Protein AF-A0A1T3DGY2-F1 (afdb_monomer_lite)

Radius of gyration: 23.42 Å; chains: 1; bounding box: 74×34×48 Å

Secondary structure (DSSP, 8-state):
-HHHHHHHHHHHHHHHHHHHH-TTTTT------PPPHHHHHHHHHHHHHHT--EEE---HHHHHHHHHHHTT----EEEEEEEE--TTS--S-HHHHHHHHHHHHHH-TTGGGEEEEEEE-SS-EEE--SS--------

pLDDT: mean 70.92, std 15.44, range [24.52, 92.94]

Structure (mmCIF, N/CA/C/O backbone):
data_AF-A0A1T3DGY2-F1
#
_entry.id   AF-A0A1T3DGY2-F1
#
loop_
_atom_site.group_PDB
_atom_site.id
_atom_site.type_symbol
_atom_site.label_atom_id
_atom_site.label_alt_id
_atom_site.label_comp_id
_atom_site.label_asym_id
_atom_site.label_entity_id
_atom_site.label_seq_id
_atom_site.pdbx_PDB_ins_code
_atom_site.Cartn_x
_atom_site.Cartn_y
_atom_site.Cartn_z
_atom_site.occupancy
_atom_site.B_iso_or_equiv
_atom_site.auth_seq_id
_atom_site.auth_comp_id
_atom_site.auth_asym_id
_atom_site.auth_atom_id
_atom_site.pdbx_PDB_model_num
ATOM 1 N N . MET A 1 1 ? 53.045 -19.673 -24.438 1.00 59.22 1 MET A N 1
ATOM 2 C CA . MET A 1 1 ? 52.478 -18.686 -25.389 1.00 59.22 1 MET A CA 1
ATOM 3 C C . MET A 1 1 ? 51.174 -19.143 -26.040 1.00 59.22 1 MET A C 1
ATOM 5 O O . MET A 1 1 ? 50.191 -18.437 -25.881 1.00 59.22 1 MET A O 1
ATOM 9 N N . LYS A 1 2 ? 51.104 -20.321 -26.686 1.00 70.94 2 LYS A N 1
ATOM 10 C CA . LYS A 1 2 ? 49.862 -20.799 -27.341 1.00 70.94 2 LYS A CA 1
ATOM 11 C C . LYS A 1 2 ? 48.634 -20.823 -26.415 1.00 70.94 2 LYS A C 1
ATOM 13 O O . LYS A 1 2 ? 47.614 -20.259 -26.766 1.00 70.94 2 LYS A O 1
ATOM 18 N N . LYS A 1 3 ? 48.771 -21.361 -25.195 1.00 77.38 3 LYS A N 1
ATOM 19 C CA . LYS A 1 3 ? 47.674 -21.433 -24.207 1.00 77.38 3 LYS A CA 1
ATOM 20 C C . LYS A 1 3 ? 47.132 -20.059 -23.776 1.00 77.38 3 LYS A C 1
ATOM 22 O O . LYS A 1 3 ? 45.941 -19.928 -23.541 1.00 77.38 3 LYS A O 1
ATOM 27 N N . PHE A 1 4 ? 47.999 -19.045 -23.709 1.00 86.19 4 PHE A N 1
ATOM 28 C CA . PHE A 1 4 ? 47.613 -17.679 -23.341 1.00 86.19 4 PHE A CA 1
ATOM 29 C C . PHE A 1 4 ? 46.828 -17.001 -24.471 1.00 86.19 4 PHE A C 1
ATOM 31 O O . PHE A 1 4 ? 45.779 -16.419 -24.230 1.00 86.19 4 PHE A O 1
ATOM 38 N N . LEU A 1 5 ? 47.280 -17.171 -25.718 1.00 86.75 5 LEU A N 1
ATOM 39 C CA . LEU A 1 5 ? 46.546 -16.722 -26.904 1.00 86.75 5 LEU A CA 1
ATOM 40 C C . LEU A 1 5 ? 45.180 -17.407 -27.025 1.00 86.75 5 LEU A C 1
ATOM 42 O O . LEU A 1 5 ? 44.183 -16.730 -27.245 1.00 86.75 5 LEU A O 1
ATOM 46 N N . THR A 1 6 ? 45.107 -18.725 -26.817 1.00 88.00 6 THR A N 1
ATOM 47 C CA . THR A 1 6 ? 43.830 -19.457 -26.823 1.00 88.00 6 THR A CA 1
ATOM 48 C C . THR A 1 6 ? 42.874 -18.931 -25.754 1.00 88.00 6 THR A C 1
ATOM 50 O O . THR A 1 6 ? 41.696 -18.745 -26.033 1.00 88.00 6 THR A O 1
ATOM 53 N N . PHE A 1 7 ? 43.378 -18.634 -24.555 1.00 90.44 7 PHE A N 1
ATOM 54 C CA . PHE A 1 7 ? 42.575 -18.056 -23.480 1.00 90.44 7 PHE A CA 1
ATOM 55 C C . PHE A 1 7 ? 42.029 -16.667 -23.842 1.00 90.44 7 PHE A C 1
ATOM 57 O O . PHE A 1 7 ? 40.846 -16.405 -23.634 1.00 90.44 7 PHE A O 1
ATOM 64 N N . ILE A 1 8 ? 42.851 -15.813 -24.463 1.00 92.31 8 ILE A N 1
ATOM 65 C CA . ILE A 1 8 ? 42.408 -14.507 -24.971 1.00 92.31 8 ILE A CA 1
ATOM 66 C C . ILE A 1 8 ? 41.285 -14.680 -25.997 1.00 92.31 8 ILE A C 1
ATOM 68 O O . ILE A 1 8 ? 40.255 -14.028 -25.864 1.00 92.31 8 ILE A O 1
ATOM 72 N N . PHE A 1 9 ? 41.437 -15.581 -26.973 1.00 90.38 9 PHE A N 1
ATOM 73 C CA . PHE A 1 9 ? 40.395 -15.832 -27.977 1.00 90.38 9 PHE A CA 1
ATOM 74 C C . PHE A 1 9 ? 39.091 -16.352 -27.362 1.00 90.38 9 PHE A C 1
ATOM 76 O O . PHE A 1 9 ? 38.015 -15.928 -27.776 1.00 90.38 9 PHE A O 1
ATOM 83 N N . ILE A 1 10 ? 39.169 -17.216 -26.345 1.00 91.94 10 ILE A N 1
ATOM 84 C CA . ILE A 1 10 ? 37.984 -17.698 -25.622 1.00 91.94 10 ILE A CA 1
ATOM 85 C C . ILE A 1 10 ? 37.248 -16.531 -24.956 1.00 91.94 10 ILE A C 1
ATOM 87 O O . ILE A 1 10 ? 36.030 -16.429 -25.097 1.00 91.94 10 ILE A O 1
ATOM 91 N N . ILE A 1 11 ? 37.957 -15.626 -24.276 1.00 91.94 11 ILE A N 1
ATOM 92 C CA . ILE A 1 11 ? 37.338 -14.444 -23.653 1.00 91.94 11 ILE A CA 1
ATOM 93 C C . ILE A 1 11 ? 36.726 -13.538 -24.723 1.00 91.94 11 ILE A C 1
ATOM 95 O O . ILE A 1 11 ? 35.588 -13.100 -24.580 1.00 91.94 11 ILE A O 1
ATOM 99 N N . LEU A 1 12 ? 37.447 -13.304 -25.820 1.00 91.62 12 LEU A N 1
ATOM 100 C CA . LEU A 1 12 ? 37.013 -12.406 -26.890 1.00 91.62 12 LEU A CA 1
ATOM 101 C C . LEU A 1 12 ? 35.748 -12.893 -27.608 1.00 91.62 12 LEU A C 1
ATOM 103 O O . LEU A 1 12 ? 35.032 -12.078 -28.173 1.00 91.62 12 LEU A O 1
ATOM 107 N N . ILE A 1 13 ? 35.464 -14.198 -27.572 1.00 87.81 13 ILE A N 1
ATOM 108 C CA . ILE A 1 13 ? 34.243 -14.793 -28.133 1.00 87.81 13 ILE A CA 1
ATOM 109 C C . ILE A 1 13 ? 33.133 -14.873 -27.079 1.00 87.81 13 ILE A C 1
ATOM 111 O O . ILE A 1 13 ? 31.991 -14.509 -27.351 1.00 87.81 13 ILE A O 1
ATOM 115 N N . THR A 1 14 ? 33.443 -15.340 -25.869 1.00 87.06 14 THR A N 1
ATOM 116 C CA . THR A 1 14 ? 32.424 -15.587 -24.832 1.00 87.06 14 THR A CA 1
ATOM 117 C C . THR A 1 14 ? 31.858 -14.299 -24.244 1.00 87.06 14 THR A C 1
ATOM 119 O O . THR A 1 14 ? 30.664 -14.225 -23.975 1.00 87.06 14 THR A O 1
ATOM 122 N N . LEU A 1 15 ? 32.678 -13.262 -24.089 1.00 84.44 15 LEU A N 1
ATOM 123 C CA . LEU A 1 15 ? 32.276 -11.994 -23.489 1.00 84.44 15 LEU A CA 1
ATOM 124 C C . LEU A 1 15 ? 31.231 -11.243 -24.341 1.00 84.44 15 LEU A C 1
ATOM 126 O O . LEU A 1 15 ? 30.161 -10.952 -23.808 1.00 84.44 15 LEU A O 1
ATOM 130 N N . PRO A 1 16 ? 31.426 -11.006 -25.656 1.00 83.06 16 PRO A N 1
ATOM 131 C CA . PRO A 1 16 ? 30.371 -10.426 -26.488 1.00 83.06 16 PRO A CA 1
ATOM 132 C C . PRO A 1 16 ? 29.154 -11.348 -26.629 1.00 83.06 16 PRO A C 1
ATOM 134 O O . PRO A 1 16 ? 28.038 -10.843 -26.700 1.00 83.06 16 PRO A O 1
ATOM 137 N N . LEU A 1 17 ? 29.327 -12.676 -26.598 1.00 83.94 17 LEU A N 1
ATOM 138 C CA . LEU A 1 17 ? 28.202 -13.617 -26.610 1.00 83.94 17 LEU A CA 1
ATOM 139 C C . LEU A 1 17 ? 27.325 -13.477 -25.351 1.00 83.94 17 LEU A C 1
ATOM 141 O O . LEU A 1 17 ? 26.103 -13.517 -25.458 1.00 83.94 17 LEU A O 1
ATOM 145 N N . LEU A 1 18 ? 27.919 -13.249 -24.175 1.00 79.69 18 LEU A N 1
ATOM 146 C CA . LEU A 1 18 ? 27.183 -12.999 -22.928 1.00 79.69 18 LEU A CA 1
ATOM 147 C C . LEU A 1 18 ? 26.375 -11.695 -22.980 1.00 79.69 18 LEU A C 1
ATOM 149 O O . LEU A 1 18 ? 25.232 -11.671 -22.525 1.00 79.69 18 LEU A O 1
ATOM 153 N N . PHE A 1 19 ? 26.932 -10.630 -23.566 1.00 76.19 19 PHE A N 1
ATOM 154 C CA . PHE A 1 19 ? 26.202 -9.374 -23.771 1.00 76.19 19 PHE A CA 1
ATOM 155 C C . PHE A 1 19 ? 25.112 -9.504 -24.844 1.00 76.19 19 PHE A C 1
ATOM 157 O O . PHE A 1 19 ? 24.016 -8.976 -24.667 1.00 76.19 19 PHE A O 1
ATOM 164 N N . TYR A 1 20 ? 25.378 -10.245 -25.923 1.00 76.62 20 TYR A N 1
ATOM 165 C CA . TYR A 1 20 ? 24.430 -10.473 -27.016 1.00 76.62 20 TYR A CA 1
ATOM 166 C C . TYR A 1 20 ? 23.243 -11.353 -26.608 1.00 76.62 20 TYR A C 1
ATOM 168 O O . TYR A 1 20 ? 22.115 -11.080 -27.004 1.00 76.62 20 TYR A O 1
ATOM 176 N N . LEU A 1 21 ? 23.475 -12.394 -25.802 1.00 75.75 21 LEU A N 1
ATOM 177 C CA . LEU A 1 21 ? 22.419 -13.280 -25.299 1.00 75.75 21 LEU A CA 1
ATOM 178 C C . LEU A 1 21 ? 21.598 -12.647 -24.171 1.00 75.75 21 LEU A C 1
ATOM 180 O O . LEU A 1 21 ? 20.522 -13.145 -23.844 1.00 75.75 21 LEU A O 1
ATOM 184 N N . ASN A 1 22 ? 22.080 -11.557 -23.572 1.00 71.88 22 ASN A N 1
ATOM 185 C CA . ASN A 1 22 ? 21.384 -10.881 -22.489 1.00 71.88 22 ASN A CA 1
ATOM 186 C C . ASN A 1 22 ? 21.267 -9.364 -22.731 1.00 71.88 22 ASN A C 1
ATOM 188 O O . ASN A 1 22 ? 21.697 -8.570 -21.891 1.00 71.88 22 ASN A O 1
ATOM 192 N N . PRO A 1 23 ? 20.625 -8.930 -23.837 1.00 63.25 23 PRO A N 1
ATOM 193 C CA . PRO A 1 23 ? 20.426 -7.506 -24.123 1.00 63.25 23 PRO A CA 1
ATOM 194 C C . PRO A 1 23 ? 19.536 -6.835 -23.063 1.00 63.25 23 PRO A C 1
ATOM 196 O O . PRO A 1 23 ? 19.548 -5.619 -22.899 1.00 63.25 23 PRO A O 1
ATOM 199 N N . PHE A 1 24 ? 18.802 -7.640 -22.288 1.00 58.47 24 PHE A N 1
ATOM 200 C CA . PHE A 1 24 ? 17.942 -7.201 -21.198 1.00 58.47 24 PHE A CA 1
ATOM 201 C C . PHE A 1 24 ? 18.568 -7.370 -19.807 1.00 58.47 24 PHE A C 1
ATOM 203 O O . PHE A 1 24 ? 17.926 -6.985 -18.833 1.00 58.47 24 PHE A O 1
ATOM 210 N N . ALA A 1 25 ? 19.800 -7.885 -19.671 1.00 62.03 25 ALA A N 1
ATOM 211 C CA . ALA A 1 25 ? 20.448 -8.061 -18.359 1.00 62.03 25 ALA A CA 1
ATOM 212 C C . ALA A 1 25 ? 20.484 -6.746 -17.586 1.00 62.03 25 ALA A C 1
ATOM 214 O O . ALA A 1 25 ? 20.252 -6.701 -16.383 1.00 62.03 25 ALA A O 1
ATOM 215 N N . TRP A 1 26 ? 20.787 -5.677 -18.323 1.00 55.41 26 TRP A N 1
ATOM 216 C CA . TRP A 1 26 ? 21.002 -4.353 -17.769 1.00 55.41 26 TRP A CA 1
ATOM 217 C C . TRP A 1 26 ? 19.705 -3.546 -17.643 1.00 55.41 26 TRP A C 1
ATOM 219 O O . TRP A 1 26 ? 19.597 -2.690 -16.770 1.00 55.41 26 TRP A O 1
ATOM 229 N N . VAL A 1 27 ? 18.710 -3.854 -18.482 1.00 59.41 27 VAL A N 1
ATOM 230 C CA . VAL A 1 27 ? 17.411 -3.160 -18.556 1.00 59.41 27 VAL A CA 1
ATOM 231 C C . VAL A 1 27 ? 16.380 -3.763 -17.591 1.00 59.41 27 VAL A C 1
ATOM 233 O O . VAL A 1 27 ? 15.386 -3.126 -17.270 1.00 59.41 27 VAL A O 1
ATOM 236 N N . ARG A 1 28 ? 16.630 -4.959 -17.042 1.00 52.47 28 ARG A N 1
ATOM 237 C CA . ARG A 1 28 ? 15.773 -5.630 -16.044 1.00 52.47 28 ARG A CA 1
ATOM 238 C C . ARG A 1 28 ? 15.757 -4.984 -14.653 1.00 52.47 28 ARG A C 1
ATOM 240 O O . ARG A 1 28 ? 15.303 -5.621 -13.705 1.00 52.47 28 ARG A O 1
ATOM 247 N N . LYS A 1 29 ? 16.217 -3.743 -14.487 1.00 53.50 29 LYS A N 1
ATOM 248 C CA . LYS A 1 29 ? 15.840 -3.002 -13.282 1.00 53.50 29 LYS A CA 1
ATOM 249 C C . LYS A 1 29 ? 14.355 -2.704 -13.415 1.00 53.50 29 LYS A C 1
ATOM 251 O O . LYS A 1 29 ? 13.974 -1.823 -14.180 1.00 53.50 29 LYS A O 1
ATOM 256 N N . GLN A 1 30 ? 13.530 -3.495 -12.730 1.00 53.91 30 GLN A N 1
ATOM 257 C CA . GLN A 1 30 ? 12.131 -3.145 -12.554 1.00 53.91 30 GLN A CA 1
ATOM 258 C C . GLN A 1 30 ? 12.105 -1.714 -12.003 1.00 53.91 30 GLN A C 1
ATOM 260 O O . GLN A 1 30 ? 12.830 -1.440 -11.042 1.00 53.91 30 GLN A O 1
ATOM 265 N N . PRO A 1 31 ? 11.387 -0.783 -12.648 1.00 54.06 31 PRO A N 1
ATOM 266 C CA . PRO A 1 31 ? 11.203 0.541 -12.080 1.00 54.06 31 PRO A CA 1
ATOM 267 C C . PRO A 1 31 ? 10.601 0.372 -10.683 1.00 54.06 31 PRO A C 1
ATOM 269 O O . PRO A 1 31 ? 9.525 -0.205 -10.542 1.00 54.06 31 PRO A O 1
ATOM 272 N N . LEU A 1 32 ? 11.331 0.819 -9.658 1.00 52.81 32 LEU A N 1
ATOM 273 C CA . LEU A 1 32 ? 10.749 1.007 -8.337 1.00 52.81 32 LEU A CA 1
ATOM 274 C C . LEU A 1 32 ? 9.848 2.232 -8.452 1.00 52.81 32 LEU A C 1
ATOM 276 O O . LEU A 1 32 ? 10.333 3.328 -8.736 1.00 52.81 32 LEU A O 1
ATOM 280 N N . TYR A 1 33 ? 8.549 2.023 -8.294 1.00 55.50 33 TYR A N 1
ATOM 281 C CA . TYR A 1 33 ? 7.597 3.114 -8.180 1.00 55.50 33 TYR A CA 1
ATOM 282 C C . TYR A 1 33 ? 7.402 3.391 -6.699 1.00 55.50 33 TYR A C 1
ATOM 284 O O . TYR A 1 33 ? 6.755 2.618 -5.993 1.00 55.50 33 TYR A O 1
ATOM 292 N N . ASP A 1 34 ? 8.013 4.475 -6.233 1.00 56.31 34 ASP A N 1
ATOM 293 C CA . ASP A 1 34 ? 7.753 4.979 -4.895 1.00 56.31 34 ASP A CA 1
ATOM 294 C C . ASP A 1 34 ? 6.377 5.645 -4.865 1.00 56.31 34 ASP A C 1
ATOM 296 O O . ASP A 1 34 ? 5.921 6.252 -5.837 1.00 56.31 34 ASP A O 1
ATOM 300 N N . ALA A 1 35 ? 5.701 5.511 -3.729 1.00 64.38 35 ALA A N 1
ATOM 301 C CA . ALA A 1 35 ? 4.452 6.207 -3.494 1.00 64.38 35 ALA A CA 1
ATOM 302 C C . ALA A 1 35 ? 4.680 7.722 -3.482 1.00 64.38 35 ALA A C 1
ATOM 304 O O . ALA A 1 35 ? 5.711 8.201 -3.006 1.00 64.38 35 ALA A O 1
ATOM 305 N N . ASP A 1 36 ? 3.673 8.479 -3.914 1.00 69.62 36 ASP A N 1
ATOM 306 C CA . ASP A 1 36 ? 3.699 9.931 -3.780 1.00 69.62 36 ASP A CA 1
ATOM 307 C C . ASP A 1 36 ? 3.837 10.367 -2.303 1.00 69.62 36 ASP A C 1
ATOM 309 O O . ASP A 1 36 ? 3.461 9.641 -1.367 1.00 69.62 36 ASP A O 1
ATOM 313 N N . ILE A 1 37 ? 4.374 11.568 -2.085 1.00 77.19 37 ILE A N 1
ATOM 314 C CA . ILE A 1 37 ? 4.642 12.146 -0.762 1.00 77.19 37 ILE A CA 1
ATOM 315 C C . ILE A 1 37 ? 3.350 12.206 0.058 1.00 77.19 37 ILE A C 1
ATOM 317 O O . ILE A 1 37 ? 3.338 11.760 1.206 1.00 77.19 37 ILE A O 1
ATOM 321 N N . GLU A 1 38 ? 2.244 12.657 -0.543 1.00 79.88 38 GLU A N 1
ATOM 322 C CA . GLU A 1 38 ? 0.939 12.739 0.129 1.00 79.88 38 GLU A CA 1
ATOM 323 C C . GLU A 1 38 ? 0.455 11.363 0.603 1.00 79.88 38 GLU A C 1
ATOM 325 O O . GLU A 1 38 ? -0.041 11.204 1.721 1.00 79.88 38 GLU A O 1
ATOM 330 N N . THR A 1 39 ? 0.653 10.336 -0.228 1.00 79.94 39 THR A N 1
ATOM 331 C CA . THR A 1 39 ? 0.269 8.961 0.110 1.00 79.94 39 THR A CA 1
ATOM 332 C C . THR A 1 39 ? 1.123 8.426 1.255 1.00 79.94 39 THR A C 1
ATOM 334 O O . THR A 1 39 ? 0.609 7.806 2.186 1.00 79.94 39 THR A O 1
ATOM 337 N N . THR A 1 40 ? 2.426 8.698 1.220 1.00 82.25 40 THR A N 1
ATOM 338 C CA . THR A 1 40 ? 3.369 8.285 2.265 1.00 82.25 40 THR A CA 1
ATOM 339 C C . THR A 1 40 ? 3.048 8.952 3.605 1.00 82.25 40 THR A C 1
ATOM 341 O O . THR A 1 40 ? 3.091 8.308 4.658 1.00 82.25 40 THR A O 1
ATOM 344 N N . GLU A 1 41 ? 2.679 10.232 3.591 1.00 86.88 41 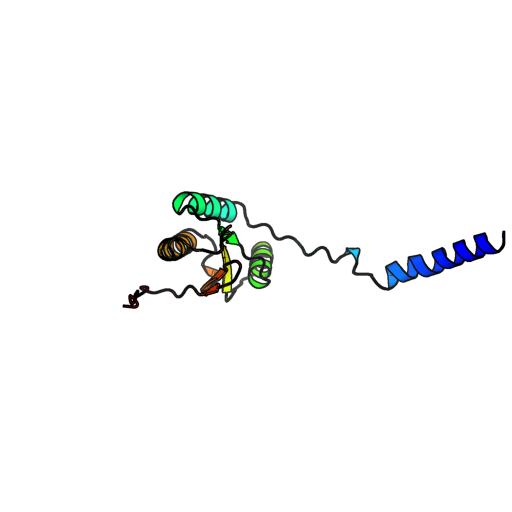GLU A N 1
ATOM 345 C CA . GLU A 1 41 ? 2.261 10.956 4.790 1.00 86.88 41 GLU A CA 1
ATOM 346 C C . GLU A 1 41 ? 0.938 10.439 5.355 1.00 86.88 41 GLU A C 1
ATOM 348 O O . GLU A 1 41 ? 0.831 10.269 6.577 1.00 86.88 41 GLU A O 1
ATOM 353 N N . LEU A 1 42 ? -0.033 10.138 4.487 1.00 88.69 42 LEU A N 1
ATOM 354 C CA . LEU A 1 42 ? -1.303 9.533 4.878 1.00 88.69 42 LEU A CA 1
ATOM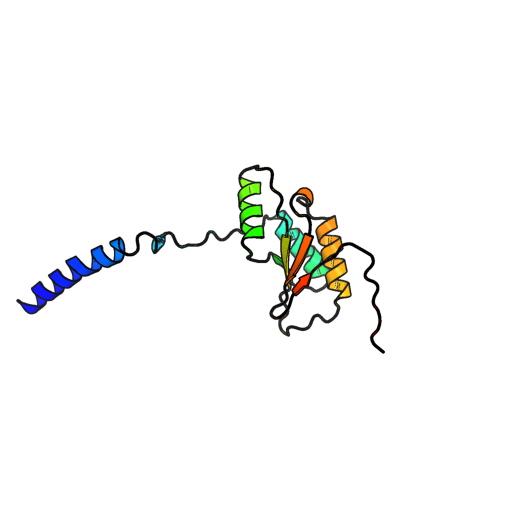 355 C C . LEU A 1 42 ? -1.082 8.181 5.562 1.00 88.69 42 LEU A C 1
ATOM 357 O O . LEU A 1 42 ? -1.566 7.978 6.677 1.00 88.69 42 LEU A O 1
ATOM 361 N N . LEU A 1 43 ? -0.301 7.291 4.940 1.00 88.19 43 LEU A N 1
ATOM 362 C CA . LEU A 1 43 ? 0.045 5.993 5.523 1.00 88.19 43 LEU A CA 1
ATOM 363 C C . LEU A 1 43 ? 0.700 6.180 6.892 1.00 88.19 43 LEU A C 1
ATOM 365 O O . LEU A 1 43 ? 0.243 5.607 7.874 1.00 88.19 43 LEU A O 1
ATOM 369 N N . ARG A 1 44 ? 1.690 7.075 7.011 1.00 89.00 44 ARG A N 1
ATOM 370 C CA . ARG A 1 44 ? 2.368 7.350 8.288 1.00 89.00 44 ARG A CA 1
ATOM 371 C C . ARG A 1 44 ? 1.413 7.870 9.370 1.00 89.00 44 ARG A C 1
ATOM 373 O O . ARG A 1 44 ? 1.54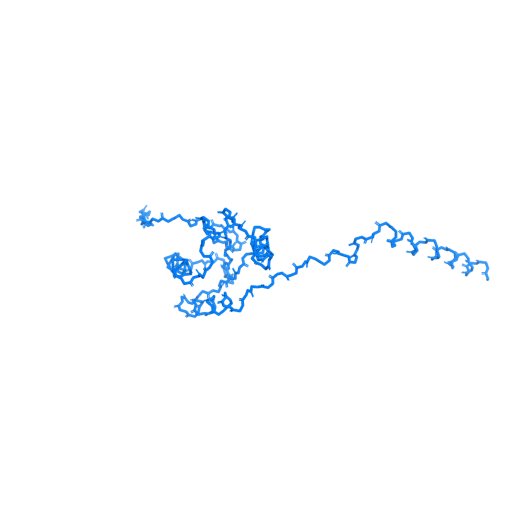4 7.505 10.542 1.00 89.00 44 ARG A O 1
ATOM 380 N N . LYS A 1 45 ? 0.473 8.748 9.008 1.00 92.94 45 LYS A N 1
ATOM 381 C CA . LYS A 1 45 ? -0.539 9.299 9.925 1.00 92.94 45 LYS A CA 1
ATOM 382 C C . LYS A 1 45 ? -1.467 8.195 10.434 1.00 92.94 45 LYS A C 1
ATOM 384 O O . LYS A 1 45 ? -1.696 8.107 11.644 1.00 92.94 45 LYS A O 1
ATOM 389 N N . LEU A 1 46 ? -1.978 7.358 9.535 1.00 90.94 46 LEU A N 1
ATOM 390 C CA . LEU A 1 46 ? -2.892 6.268 9.876 1.00 90.94 46 LEU A CA 1
ATOM 391 C C . LEU A 1 46 ? -2.182 5.148 10.640 1.00 90.94 46 LEU A C 1
ATOM 393 O O . LEU A 1 46 ? -2.717 4.651 11.629 1.00 90.94 46 LEU A O 1
ATOM 397 N N . ASP A 1 47 ? -0.949 4.824 10.265 1.00 90.50 47 ASP A N 1
ATOM 398 C CA . ASP A 1 47 ? -0.103 3.849 10.954 1.00 90.50 47 ASP A CA 1
ATOM 399 C C . ASP A 1 47 ? 0.070 4.229 12.425 1.00 90.50 47 ASP A C 1
ATOM 401 O O . ASP A 1 47 ? -0.155 3.417 13.324 1.00 90.50 47 ASP A O 1
ATOM 405 N N . LYS A 1 48 ? 0.355 5.510 12.692 1.00 90.25 48 LYS A N 1
ATOM 406 C CA . LYS A 1 48 ? 0.439 6.038 14.059 1.00 90.25 48 LYS A CA 1
ATOM 407 C C . LYS A 1 48 ? -0.909 6.002 14.787 1.00 90.25 48 LYS A C 1
ATOM 409 O O . LYS A 1 48 ? -0.934 5.730 15.985 1.00 90.25 48 LYS A O 1
ATOM 414 N N . LYS A 1 49 ? -2.016 6.292 14.097 1.00 91.81 49 LYS A N 1
ATOM 415 C CA . LYS A 1 49 ? -3.367 6.328 14.686 1.00 91.81 49 LYS A CA 1
ATOM 416 C C . LYS A 1 49 ? -3.851 4.940 15.111 1.00 91.81 49 LYS A C 1
ATOM 418 O O . LYS A 1 49 ? -4.416 4.799 16.192 1.00 91.81 49 LYS A O 1
ATOM 423 N N . TYR A 1 50 ? -3.630 3.932 14.273 1.00 87.88 50 TYR A N 1
ATOM 424 C CA . TYR A 1 50 ? -4.138 2.574 14.482 1.00 87.88 50 TYR A CA 1
ATOM 425 C C . TYR A 1 50 ? -3.096 1.610 15.057 1.00 87.88 50 TYR A C 1
ATOM 427 O O . TYR A 1 50 ? -3.443 0.478 15.393 1.00 87.88 50 TYR A O 1
ATOM 435 N N . ASN A 1 51 ? -1.846 2.064 15.216 1.00 87.19 51 ASN A N 1
ATOM 436 C CA . ASN A 1 51 ? -0.694 1.236 15.575 1.00 87.19 51 ASN A CA 1
ATOM 437 C C . ASN A 1 51 ? -0.535 0.040 14.622 1.00 87.19 51 ASN A C 1
ATOM 439 O O . ASN A 1 51 ? -0.311 -1.095 15.042 1.00 87.19 51 ASN A O 1
ATOM 443 N N . LEU A 1 52 ? -0.709 0.312 13.330 1.00 85.75 52 LEU A N 1
ATOM 444 C CA . LEU A 1 52 ? -0.519 -0.634 12.236 1.00 85.75 52 LEU A CA 1
ATOM 445 C C . LEU A 1 52 ? 0.668 -0.166 11.399 1.00 85.75 52 LEU A C 1
ATOM 447 O O . LEU A 1 52 ? 1.061 0.994 11.474 1.00 85.75 52 LEU A O 1
ATOM 451 N N . LYS A 1 53 ? 1.255 -1.074 10.625 1.00 87.62 53 LYS A N 1
ATOM 452 C CA . LYS A 1 53 ? 2.334 -0.736 9.700 1.00 87.62 53 LYS A CA 1
ATOM 453 C C . LYS A 1 53 ? 1.930 -1.166 8.303 1.00 87.62 53 LYS A C 1
ATOM 455 O O . LYS A 1 53 ? 2.195 -2.303 7.912 1.00 87.62 53 LYS A O 1
ATOM 460 N N . MET A 1 54 ? 1.230 -0.291 7.599 1.00 84.94 54 MET A N 1
ATOM 461 C CA . MET A 1 54 ? 0.751 -0.567 6.251 1.00 84.94 54 MET A CA 1
ATOM 462 C C . MET A 1 54 ? 1.719 0.006 5.222 1.00 84.94 54 MET A C 1
ATOM 464 O O . MET A 1 54 ? 2.260 1.099 5.369 1.00 84.94 54 MET A O 1
ATOM 468 N N . THR A 1 55 ? 1.913 -0.728 4.141 1.00 83.12 55 THR A N 1
ATOM 469 C CA . THR A 1 55 ? 2.614 -0.256 2.949 1.00 83.12 55 THR A CA 1
ATOM 470 C C . THR A 1 55 ? 1.743 -0.509 1.733 1.00 83.12 55 THR A C 1
ATOM 472 O O . THR A 1 55 ? 0.824 -1.320 1.774 1.00 83.12 55 THR A O 1
ATOM 475 N N . ILE A 1 56 ? 2.014 0.168 0.627 1.00 80.88 56 ILE A N 1
ATOM 476 C CA . ILE A 1 56 ? 1.363 -0.180 -0.636 1.00 80.88 56 ILE A CA 1
ATOM 477 C C . ILE A 1 56 ? 1.900 -1.535 -1.098 1.00 80.88 56 ILE A C 1
ATOM 479 O O . ILE A 1 56 ? 3.097 -1.802 -0.986 1.00 80.88 56 ILE A O 1
ATOM 483 N N . GLY A 1 57 ? 1.009 -2.410 -1.559 1.00 72.19 57 GLY A N 1
ATOM 484 C CA . GLY A 1 57 ? 1.398 -3.696 -2.125 1.00 72.19 57 GLY A CA 1
ATOM 485 C C . GLY A 1 57 ? 2.160 -3.501 -3.434 1.00 72.19 57 GLY A C 1
ATOM 486 O O . GLY A 1 57 ? 1.742 -2.713 -4.282 1.00 72.19 57 GLY A O 1
ATOM 487 N N . ASP A 1 58 ? 3.253 -4.235 -3.619 1.00 66.75 58 ASP A N 1
ATOM 488 C CA . ASP A 1 58 ? 4.026 -4.245 -4.867 1.00 66.75 58 ASP A CA 1
ATOM 489 C C . ASP A 1 58 ? 3.353 -5.150 -5.912 1.00 66.75 58 ASP A C 1
ATOM 491 O O . ASP A 1 58 ? 3.874 -6.181 -6.340 1.00 66.75 58 ASP A O 1
ATOM 495 N N . VAL A 1 59 ? 2.105 -4.820 -6.243 1.00 65.75 59 VAL A N 1
ATOM 496 C CA . VAL A 1 59 ? 1.317 -5.545 -7.238 1.00 65.75 59 VAL A CA 1
ATOM 497 C C . VAL A 1 59 ? 1.284 -4.740 -8.516 1.00 65.75 59 VAL A C 1
ATOM 499 O O . VAL A 1 59 ? 1.160 -3.516 -8.499 1.00 65.75 59 VAL A O 1
ATOM 502 N N . ILE A 1 60 ? 1.353 -5.459 -9.637 1.00 62.66 60 ILE A N 1
ATOM 503 C CA . ILE A 1 60 ? 1.292 -4.916 -10.993 1.00 62.66 60 ILE A CA 1
ATOM 504 C C . ILE A 1 60 ? 0.203 -3.830 -11.079 1.00 62.66 60 ILE A C 1
ATOM 506 O O . ILE A 1 60 ? 0.510 -2.717 -11.485 1.00 62.66 60 ILE A O 1
ATOM 510 N N . GLY A 1 61 ? -1.015 -4.077 -10.584 1.00 62.62 61 GLY A N 1
ATOM 511 C CA . GLY A 1 61 ? -2.101 -3.082 -10.561 1.00 62.62 61 GLY A CA 1
ATOM 512 C C . GLY A 1 61 ? -1.738 -1.734 -9.916 1.00 62.62 61 GLY A C 1
ATOM 513 O O . GLY A 1 61 ? -1.989 -0.688 -10.512 1.00 62.62 61 GLY A O 1
ATOM 514 N N . ASN A 1 62 ? -1.068 -1.743 -8.760 1.00 70.00 62 ASN A N 1
ATOM 515 C CA . ASN A 1 62 ? -0.615 -0.524 -8.082 1.00 70.00 62 ASN A CA 1
ATOM 516 C C . ASN A 1 62 ? 0.489 0.197 -8.882 1.00 70.00 62 ASN A C 1
ATOM 518 O O . ASN A 1 62 ? 0.485 1.422 -8.973 1.00 70.00 62 ASN A O 1
ATOM 522 N N . ILE A 1 63 ? 1.397 -0.546 -9.524 1.00 66.81 63 ILE A N 1
ATOM 523 C CA . ILE A 1 63 ? 2.448 0.014 -10.393 1.00 66.81 63 ILE A CA 1
ATOM 524 C C . ILE A 1 63 ? 1.851 0.729 -11.615 1.00 66.81 63 ILE A C 1
ATOM 526 O O . ILE A 1 63 ? 2.248 1.853 -11.936 1.00 66.81 63 ILE A O 1
ATOM 530 N N . TRP A 1 64 ? 0.900 0.092 -12.310 1.00 63.72 64 TRP A N 1
ATOM 531 C CA . TRP A 1 64 ? 0.234 0.708 -13.466 1.00 63.72 64 TRP A CA 1
ATOM 532 C C . TRP A 1 64 ? -0.553 1.951 -13.044 1.00 63.72 64 TRP A C 1
ATOM 534 O O . TRP A 1 64 ? -0.512 2.950 -13.758 1.00 63.72 64 TRP A O 1
ATOM 544 N N . TYR A 1 65 ? -1.162 1.931 -11.854 1.00 68.50 65 TYR A N 1
ATOM 545 C CA . TYR A 1 65 ? -1.806 3.098 -11.253 1.00 68.50 65 TYR A CA 1
ATOM 546 C C . TYR A 1 65 ? -0.848 4.296 -11.112 1.00 68.50 65 TYR A C 1
ATOM 548 O O . TYR A 1 65 ? -1.146 5.360 -11.657 1.00 68.50 65 TYR A O 1
ATOM 556 N N . TYR A 1 66 ? 0.315 4.140 -10.465 1.00 68.50 66 TYR A N 1
ATOM 557 C CA . TYR A 1 66 ? 1.254 5.261 -10.282 1.00 68.50 66 TYR A CA 1
ATOM 558 C C . TYR A 1 66 ? 1.769 5.795 -11.614 1.00 68.50 66 TYR A C 1
ATOM 560 O O . TYR A 1 66 ? 1.722 6.996 -11.877 1.00 68.50 66 TYR A O 1
ATOM 568 N N . ARG A 1 67 ? 2.182 4.887 -12.502 1.00 68.25 67 ARG A N 1
ATOM 569 C CA . ARG A 1 67 ? 2.688 5.263 -13.821 1.00 68.25 67 ARG A CA 1
ATOM 570 C C . ARG A 1 67 ? 1.650 6.038 -14.628 1.00 68.25 67 ARG A C 1
ATOM 572 O O . ARG A 1 67 ? 2.000 6.948 -15.376 1.00 68.25 67 ARG A O 1
ATOM 579 N N . ASP A 1 68 ? 0.387 5.648 -14.562 1.00 68.06 68 ASP A N 1
ATOM 580 C CA . ASP A 1 68 ? -0.633 6.264 -15.396 1.00 68.06 68 ASP A CA 1
ATOM 581 C C . ASP A 1 68 ? -1.170 7.582 -14.814 1.00 68.06 68 ASP A C 1
ATOM 583 O O . ASP A 1 68 ? -1.505 8.474 -15.602 1.00 68.06 68 ASP A O 1
ATOM 587 N N . ILE A 1 69 ? -1.135 7.764 -13.484 1.00 69.81 69 ILE A N 1
ATOM 588 C CA . ILE A 1 69 ? -1.305 9.082 -12.843 1.00 69.81 69 ILE A CA 1
ATOM 589 C C . ILE A 1 69 ? -0.232 10.059 -13.321 1.00 69.81 69 ILE A C 1
ATOM 591 O O . ILE A 1 69 ? -0.576 11.153 -13.777 1.00 69.81 69 ILE A O 1
ATOM 595 N N . ASP A 1 70 ? 1.043 9.657 -13.301 1.00 68.44 70 ASP A N 1
ATOM 596 C CA . ASP A 1 70 ? 2.151 10.499 -13.778 1.00 68.44 70 ASP A CA 1
ATOM 597 C C . ASP A 1 70 ? 1.963 10.912 -15.246 1.00 68.44 70 ASP A C 1
ATOM 599 O O . ASP A 1 70 ? 2.320 12.017 -15.660 1.00 68.44 70 ASP A O 1
ATOM 603 N N . ASN A 1 71 ? 1.338 10.040 -16.039 1.00 71.38 71 ASN A N 1
ATOM 604 C CA . ASN A 1 71 ? 1.037 10.281 -17.447 1.00 71.38 71 ASN A CA 1
ATOM 605 C C . ASN A 1 71 ? -0.322 10.963 -17.695 1.00 71.38 71 ASN A C 1
ATOM 607 O O . ASN A 1 71 ? -0.719 11.091 -18.856 1.00 71.38 71 ASN A O 1
ATOM 611 N N . LYS A 1 72 ? -1.031 11.407 -16.645 1.00 68.44 72 LYS A N 1
ATOM 612 C CA . LYS A 1 72 ? -2.353 12.065 -16.714 1.00 68.44 72 LYS A CA 1
ATOM 613 C C . LYS A 1 72 ? -3.392 11.271 -17.513 1.00 68.44 72 LYS A C 1
ATOM 615 O O . LYS A 1 72 ? -4.229 11.852 -18.204 1.00 68.44 72 LYS A O 1
ATOM 620 N N . LYS A 1 73 ? -3.317 9.943 -17.462 1.00 65.69 73 LYS A N 1
ATOM 621 C CA . LYS A 1 73 ? -4.290 9.071 -18.123 1.00 65.69 73 LYS A CA 1
ATOM 622 C C . LYS A 1 73 ? -5.481 8.828 -17.204 1.00 65.69 73 LYS A C 1
ATOM 624 O O . LYS A 1 73 ? -5.329 8.735 -15.989 1.00 65.69 73 LYS A O 1
ATOM 629 N N . GLU A 1 74 ? -6.664 8.685 -17.791 1.00 58.72 74 GLU A N 1
ATOM 630 C CA . GLU A 1 74 ? -7.815 8.154 -17.063 1.00 58.72 74 GLU A CA 1
ATOM 631 C C . GLU A 1 74 ? -7.590 6.666 -16.809 1.00 58.72 74 GLU A C 1
ATOM 633 O O . GLU A 1 74 ? -7.483 5.878 -17.750 1.00 58.72 74 GLU A O 1
ATOM 638 N N . VAL A 1 75 ? -7.489 6.288 -15.537 1.00 59.06 75 VAL A N 1
ATOM 639 C CA . VAL A 1 75 ? -7.263 4.900 -15.133 1.00 59.06 75 VAL A CA 1
ATOM 640 C C . VAL A 1 75 ? -8.311 4.465 -14.134 1.00 59.06 75 VAL A C 1
ATOM 642 O O . VAL A 1 75 ? -8.721 5.212 -13.253 1.00 59.06 75 VAL A O 1
ATOM 645 N N . LYS A 1 76 ? -8.733 3.216 -14.266 1.00 56.00 76 LYS A N 1
ATOM 646 C CA . LYS A 1 76 ? -9.397 2.481 -13.202 1.00 56.00 76 LYS A CA 1
ATOM 647 C C . LYS A 1 76 ? -8.554 1.252 -12.926 1.00 56.00 76 LYS A C 1
ATOM 649 O O . LYS A 1 76 ? -8.414 0.400 -13.798 1.00 56.00 76 LYS A O 1
ATOM 654 N N . SER A 1 77 ? -7.958 1.187 -11.744 1.00 58.75 77 SER A N 1
ATOM 655 C CA . SER A 1 77 ? -7.470 -0.076 -11.210 1.00 58.75 77 SER A CA 1
ATOM 656 C C . SER A 1 77 ? -8.654 -0.785 -10.566 1.00 58.75 77 SER A C 1
ATOM 658 O O . SER A 1 77 ? -9.298 -0.238 -9.678 1.00 58.75 77 SER A O 1
ATOM 660 N N . GLU A 1 78 ? -8.969 -2.004 -10.984 1.00 60.34 78 GLU A N 1
ATOM 661 C CA . GLU A 1 78 ? -10.069 -2.761 -10.365 1.00 60.34 78 GLU A CA 1
ATOM 662 C C . GLU A 1 78 ? -9.764 -3.070 -8.881 1.00 60.34 78 GLU A C 1
ATOM 664 O O . GLU A 1 78 ? -10.667 -3.114 -8.037 1.00 60.34 78 GLU A O 1
ATOM 669 N N . HIS A 1 79 ? -8.473 -3.194 -8.538 1.00 69.50 79 HIS A N 1
ATOM 670 C CA . HIS A 1 79 ? -7.998 -3.605 -7.218 1.00 69.50 79 HIS A CA 1
ATOM 671 C C . HIS A 1 79 ? -6.777 -2.785 -6.775 1.00 69.50 79 HIS A C 1
ATOM 673 O O . HIS A 1 79 ? -5.742 -2.783 -7.442 1.00 69.50 79 HIS A O 1
ATOM 679 N N . PHE A 1 80 ? -6.891 -2.096 -5.637 1.00 76.12 80 PHE A N 1
ATOM 680 C CA . PHE A 1 80 ? -5.771 -1.448 -4.951 1.00 76.12 80 PHE A CA 1
ATOM 681 C C . PHE A 1 80 ? -5.317 -2.313 -3.774 1.00 76.12 80 PHE A C 1
ATOM 683 O O . PHE A 1 80 ? -6.130 -2.696 -2.932 1.00 76.12 80 PHE A O 1
ATOM 690 N N . GLU A 1 81 ? -4.029 -2.637 -3.691 1.00 79.50 81 GLU A N 1
ATOM 691 C CA . GLU A 1 81 ? -3.520 -3.510 -2.626 1.00 79.50 81 GLU A CA 1
ATOM 692 C C . GLU A 1 81 ? -2.754 -2.733 -1.553 1.00 79.50 81 GLU A C 1
ATOM 694 O O . GLU A 1 81 ? -1.807 -2.003 -1.848 1.00 79.50 81 GLU A O 1
ATOM 699 N N . LEU A 1 82 ? -3.138 -2.937 -0.294 1.00 84.00 82 LEU A N 1
ATOM 700 C CA . LEU A 1 82 ? -2.380 -2.542 0.888 1.00 84.00 82 LEU A CA 1
ATOM 701 C C . LEU A 1 82 ? -1.762 -3.793 1.508 1.00 84.00 82 LEU A C 1
ATOM 703 O O . LEU A 1 82 ? -2.402 -4.834 1.602 1.00 84.00 82 LEU A O 1
ATOM 707 N N . PHE A 1 83 ? -0.523 -3.693 1.956 1.00 83.06 83 PHE A N 1
ATOM 708 C CA . PHE A 1 83 ? 0.203 -4.758 2.624 1.00 83.06 83 PHE A CA 1
ATOM 709 C C . PHE A 1 83 ? 0.388 -4.406 4.097 1.00 83.06 83 PHE A C 1
ATOM 711 O O . PHE A 1 83 ? 1.014 -3.398 4.427 1.00 83.06 83 PHE A O 1
ATOM 718 N N . LEU A 1 84 ? -0.143 -5.238 4.990 1.00 82.12 84 LEU A N 1
ATOM 719 C CA . LEU A 1 84 ? 0.061 -5.087 6.424 1.00 82.12 84 LEU A CA 1
ATOM 720 C C . LEU A 1 84 ? 1.335 -5.825 6.841 1.00 82.12 84 LEU A C 1
ATOM 722 O O . LEU A 1 84 ? 1.402 -7.054 6.827 1.00 82.12 84 LEU 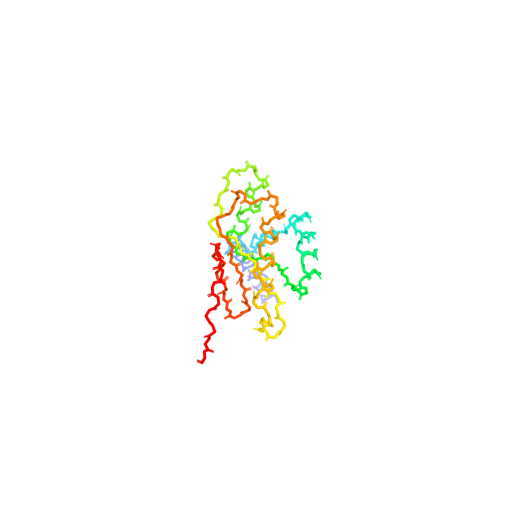A O 1
ATOM 726 N N . ASN A 1 85 ? 2.338 -5.065 7.271 1.00 75.25 85 ASN A N 1
ATOM 727 C CA . ASN A 1 85 ? 3.605 -5.597 7.745 1.00 75.25 85 ASN A CA 1
ATOM 728 C C . ASN A 1 85 ? 3.508 -5.963 9.236 1.00 75.25 85 ASN A C 1
ATOM 730 O O . ASN A 1 85 ? 3.825 -5.158 10.117 1.00 75.25 85 ASN A O 1
ATOM 734 N N . THR A 1 86 ? 3.041 -7.178 9.524 1.00 69.12 86 THR A N 1
ATOM 735 C CA . THR A 1 86 ? 3.060 -7.758 10.875 1.00 69.12 86 THR A CA 1
ATOM 736 C C . THR A 1 86 ? 4.308 -8.610 11.076 1.00 69.12 86 THR A C 1
ATOM 738 O O . THR A 1 86 ? 4.602 -9.462 10.247 1.00 69.12 86 THR A O 1
ATOM 741 N N . LYS A 1 87 ? 5.014 -8.440 12.201 1.00 59.69 87 LYS A N 1
ATOM 742 C CA . LYS A 1 87 ? 6.169 -9.292 12.544 1.00 59.69 87 LYS A CA 1
ATOM 743 C C . LYS A 1 87 ? 5.789 -10.730 12.920 1.00 59.69 87 LYS A C 1
ATOM 745 O O . LYS A 1 87 ? 6.618 -11.612 12.748 1.00 59.69 87 LYS A O 1
ATOM 750 N N . ASP A 1 88 ? 4.565 -10.941 13.408 1.00 57.84 88 ASP A N 1
ATOM 751 C CA . ASP A 1 88 ? 4.115 -12.217 13.987 1.00 57.84 88 ASP A CA 1
ATOM 752 C C . ASP A 1 88 ? 2.916 -12.841 13.245 1.00 57.84 88 ASP A C 1
ATOM 754 O O . ASP A 1 88 ? 2.233 -13.698 13.802 1.00 57.84 88 ASP A O 1
ATOM 758 N N . ASP A 1 89 ? 2.611 -12.386 12.021 1.00 54.72 89 ASP A N 1
ATOM 759 C CA . ASP A 1 89 ? 1.489 -12.839 11.165 1.00 54.72 89 ASP A CA 1
ATOM 760 C C . ASP A 1 89 ? 0.089 -12.812 11.803 1.00 54.72 89 ASP A C 1
ATOM 762 O O . ASP A 1 89 ? -0.889 -13.289 11.225 1.00 54.72 89 ASP A O 1
ATOM 766 N N . LYS A 1 90 ? -0.035 -12.229 12.997 1.00 56.81 90 LYS A N 1
ATOM 767 C CA . LYS A 1 90 ? -1.287 -12.102 13.732 1.00 56.81 90 LYS A CA 1
ATOM 768 C C . LYS A 1 90 ? -1.779 -10.670 13.658 1.00 56.81 90 LYS A C 1
ATOM 770 O O . LYS A 1 90 ? -1.108 -9.731 14.082 1.00 56.81 90 LYS A O 1
ATOM 775 N N . VAL A 1 91 ? -2.985 -10.518 13.126 1.00 65.75 91 VAL A N 1
ATOM 776 C CA . VAL A 1 91 ? -3.753 -9.283 13.248 1.00 65.75 91 VAL A CA 1
ATOM 777 C C . VAL A 1 91 ? -4.462 -9.327 14.594 1.00 65.75 91 VAL A C 1
ATOM 779 O O . VAL A 1 91 ? -5.462 -10.025 14.738 1.00 65.75 91 VAL A O 1
ATOM 782 N N . ASP A 1 92 ? -3.944 -8.586 15.573 1.00 65.69 92 ASP A N 1
ATOM 783 C CA . ASP A 1 92 ? -4.530 -8.530 16.921 1.00 65.69 92 ASP A CA 1
ATOM 784 C C . ASP A 1 92 ? -5.981 -8.029 16.909 1.00 65.69 92 ASP A C 1
ATOM 786 O O . ASP A 1 92 ? -6.792 -8.428 17.742 1.00 65.69 92 ASP A O 1
ATOM 790 N N . ASP A 1 93 ? -6.318 -7.145 15.964 1.00 73.94 93 ASP A N 1
ATOM 791 C CA . ASP A 1 93 ? -7.645 -6.551 15.870 1.00 73.94 93 ASP A CA 1
ATOM 792 C C . ASP A 1 93 ? -8.027 -6.234 14.417 1.00 73.94 93 ASP A C 1
ATOM 794 O O . ASP A 1 93 ? -7.697 -5.182 13.861 1.00 73.94 93 ASP A O 1
ATOM 798 N N . ILE A 1 94 ? -8.767 -7.156 13.798 1.00 79.75 94 ILE A N 1
ATOM 799 C CA . ILE A 1 94 ? -9.300 -7.013 12.436 1.00 79.75 94 ILE A CA 1
ATOM 800 C C . ILE A 1 94 ? -10.169 -5.749 12.306 1.00 79.75 94 ILE A C 1
ATOM 802 O O . ILE A 1 94 ? -10.196 -5.121 11.247 1.00 79.75 94 ILE A O 1
ATOM 806 N N . LYS A 1 95 ? -10.838 -5.312 13.381 1.00 82.44 95 LYS A N 1
ATOM 807 C CA . LYS A 1 95 ? -11.666 -4.100 13.359 1.00 82.44 95 LYS A CA 1
ATOM 808 C C . LYS A 1 95 ? -10.822 -2.852 13.105 1.00 82.44 95 LYS A C 1
ATOM 810 O O . LYS A 1 95 ? -11.267 -1.969 12.374 1.00 82.44 95 LYS A O 1
ATOM 815 N N . LYS A 1 96 ? -9.603 -2.788 13.654 1.00 84.06 96 LYS A N 1
ATOM 816 C CA . LYS A 1 96 ? -8.667 -1.683 13.385 1.00 84.06 96 LYS A CA 1
ATOM 817 C C . LYS A 1 96 ? -8.231 -1.660 11.929 1.00 84.06 96 LYS A C 1
ATOM 819 O O . LYS A 1 96 ? -8.097 -0.580 11.374 1.00 84.06 96 LYS A O 1
ATOM 824 N N . VAL A 1 97 ? -8.054 -2.826 11.307 1.00 83.50 97 VAL A N 1
ATOM 825 C CA . VAL A 1 97 ? -7.725 -2.920 9.877 1.00 83.50 97 VAL A CA 1
ATOM 826 C C . VAL A 1 97 ? -8.867 -2.369 9.024 1.00 83.50 97 VAL A C 1
ATOM 828 O O . VAL A 1 97 ? -8.620 -1.543 8.153 1.00 83.50 97 VAL A O 1
ATOM 831 N N . TYR A 1 98 ? -10.119 -2.735 9.311 1.00 83.75 98 TYR A N 1
ATOM 832 C CA . TYR A 1 98 ? -11.270 -2.162 8.602 1.00 83.75 98 TYR A CA 1
ATOM 833 C C . TYR A 1 98 ? -11.370 -0.644 8.786 1.00 83.75 98 TYR A C 1
ATOM 835 O O . TYR A 1 98 ? -11.499 0.077 7.802 1.00 83.75 98 TYR A O 1
ATOM 843 N N . GLN A 1 99 ? -11.228 -0.150 10.020 1.00 85.94 99 GLN A N 1
ATOM 844 C CA . GLN A 1 99 ? -11.248 1.291 10.301 1.00 85.94 99 GLN A CA 1
ATOM 845 C C . GLN A 1 99 ? -10.092 2.038 9.627 1.00 85.94 99 GLN A C 1
ATOM 847 O O . GLN A 1 99 ? -10.280 3.156 9.161 1.00 85.94 99 GLN A O 1
ATOM 852 N N . TYR A 1 100 ? -8.909 1.425 9.552 1.00 89.38 100 TYR A N 1
ATOM 853 C CA . TYR A 1 100 ? -7.777 1.969 8.809 1.00 89.38 100 TYR A CA 1
ATOM 854 C C . TYR A 1 100 ? -8.129 2.126 7.333 1.00 89.38 100 TYR A C 1
ATOM 856 O O . TYR A 1 100 ? -7.880 3.178 6.753 1.00 89.38 100 TYR A O 1
ATOM 864 N N . VAL A 1 101 ? -8.697 1.084 6.718 1.00 86.44 101 VAL A N 1
ATOM 865 C CA . VAL A 1 101 ? -9.054 1.096 5.294 1.00 86.44 101 VAL A CA 1
ATOM 866 C C . VAL A 1 101 ? -10.171 2.101 5.016 1.00 86.44 101 VAL A C 1
ATOM 868 O O . VAL A 1 101 ? -10.101 2.802 4.010 1.00 86.44 101 VAL A O 1
ATOM 871 N N . ASP A 1 102 ? -11.155 2.224 5.908 1.00 87.12 102 ASP A N 1
ATOM 872 C CA . ASP A 1 102 ? -12.218 3.231 5.814 1.00 87.12 102 ASP A CA 1
ATOM 873 C C . ASP A 1 102 ? -11.652 4.655 5.846 1.00 87.12 102 ASP A C 1
ATOM 875 O O . ASP A 1 102 ? -11.990 5.481 4.995 1.00 87.12 102 ASP A O 1
ATOM 879 N N . ASP A 1 103 ? -10.754 4.941 6.789 1.00 88.25 103 ASP A N 1
ATOM 880 C CA . ASP A 1 103 ? -10.105 6.247 6.920 1.00 88.25 103 ASP A CA 1
ATOM 881 C C . ASP A 1 103 ? -9.148 6.534 5.760 1.00 88.25 103 ASP A C 1
ATOM 883 O O . ASP A 1 103 ? -9.159 7.634 5.208 1.00 88.25 103 ASP A O 1
ATOM 887 N N . PHE A 1 104 ? -8.370 5.538 5.330 1.00 87.44 104 PHE A N 1
ATOM 888 C CA . PHE A 1 104 ? -7.522 5.623 4.142 1.00 87.44 104 PHE A CA 1
ATOM 889 C C . PHE A 1 104 ? -8.370 5.953 2.921 1.00 87.44 104 PHE A C 1
ATOM 891 O O . PHE A 1 104 ? -8.117 6.943 2.237 1.00 87.44 104 PHE A O 1
ATOM 898 N N . LYS A 1 105 ? -9.449 5.198 2.696 1.00 82.88 105 LYS A N 1
ATOM 899 C CA . LYS A 1 105 ? -10.409 5.490 1.640 1.00 82.88 105 LYS A CA 1
ATOM 900 C C . LYS A 1 105 ? -11.025 6.863 1.838 1.00 82.88 105 LYS A C 1
ATOM 902 O O . LYS A 1 105 ? -11.359 7.453 0.838 1.00 82.88 105 LYS A O 1
ATOM 907 N N . THR A 1 106 ? -11.171 7.398 3.049 1.00 83.69 106 THR A N 1
ATOM 908 C CA . THR A 1 106 ? -11.807 8.703 3.304 1.00 83.69 106 THR A CA 1
ATOM 909 C C . THR A 1 106 ? -10.869 9.903 3.180 1.00 83.69 106 THR A C 1
ATOM 911 O O . THR A 1 106 ? -11.352 11.023 2.991 1.00 83.69 106 THR A O 1
ATOM 914 N N . GLU A 1 107 ? -9.555 9.699 3.169 1.00 83.88 107 GLU A N 1
ATOM 915 C CA . GLU A 1 107 ? -8.554 10.768 3.023 1.00 83.88 107 GLU A CA 1
ATOM 916 C C . GLU A 1 107 ? -7.711 10.652 1.741 1.00 83.88 107 GLU A C 1
ATOM 918 O O . GLU A 1 107 ? -7.128 11.636 1.302 1.00 83.88 107 GLU A O 1
ATOM 923 N N . PHE A 1 108 ? -7.694 9.497 1.076 1.00 80.75 108 PHE A N 1
ATOM 924 C CA . PHE A 1 108 ? -6.904 9.298 -0.137 1.00 80.75 108 PHE A CA 1
ATOM 925 C C . PHE A 1 108 ? -7.472 10.105 -1.315 1.00 80.75 108 PHE A C 1
ATOM 927 O O . PHE A 1 108 ? -8.637 9.929 -1.703 1.00 80.75 108 PHE A O 1
ATOM 934 N N . ASN A 1 109 ? -6.645 10.997 -1.872 1.00 68.94 109 ASN A N 1
ATOM 935 C CA . ASN A 1 109 ? -7.008 11.948 -2.932 1.00 68.94 109 ASN A CA 1
ATOM 936 C C . ASN A 1 109 ? -7.411 11.261 -4.247 1.00 68.94 109 ASN A C 1
ATOM 938 O O . ASN A 1 109 ? -8.232 11.772 -5.005 1.00 68.94 109 ASN A O 1
ATOM 942 N N . HIS A 1 110 ? -6.900 10.058 -4.494 1.00 67.12 110 HIS A N 1
ATOM 943 C CA . HIS A 1 110 ? -7.059 9.347 -5.761 1.00 67.12 110 HIS A CA 1
ATOM 944 C C . HIS A 1 110 ? -8.089 8.210 -5.695 1.00 67.12 110 HIS A C 1
ATOM 946 O O . HIS A 1 110 ? -8.001 7.214 -6.407 1.00 67.12 110 HIS A O 1
ATOM 952 N N . ARG A 1 111 ? -9.116 8.363 -4.857 1.00 61.56 111 ARG A N 1
ATOM 953 C CA . ARG A 1 111 ? -10.240 7.415 -4.744 1.00 61.56 111 ARG A CA 1
ATOM 954 C C . ARG A 1 111 ? -10.904 7.030 -6.057 1.00 61.56 111 ARG A C 1
ATOM 956 O O . ARG A 1 111 ? -11.373 5.911 -6.193 1.00 61.56 111 ARG A O 1
ATOM 963 N N . GLN A 1 112 ? -10.980 7.968 -6.997 1.00 58.56 112 GLN A N 1
ATOM 964 C CA . GLN A 1 112 ? -11.655 7.768 -8.281 1.00 58.56 112 GLN A CA 1
ATOM 965 C C . GLN A 1 112 ? -10.997 6.701 -9.168 1.00 58.56 112 GLN A C 1
ATOM 967 O O . GLN A 1 112 ? -11.581 6.298 -10.170 1.00 58.56 112 GLN A O 1
ATOM 972 N N . TYR A 1 113 ? -9.796 6.252 -8.799 1.00 58.97 113 TYR A N 1
ATOM 973 C CA . TYR A 1 113 ? -8.976 5.349 -9.592 1.00 58.97 113 TYR A CA 1
ATOM 974 C C . TYR A 1 113 ? -9.015 3.895 -9.098 1.00 58.97 113 TYR A C 1
ATOM 976 O O . TYR A 1 113 ? -8.322 3.067 -9.686 1.00 58.97 113 TYR A O 1
ATOM 984 N N . PHE A 1 114 ? -9.790 3.557 -8.055 1.00 65.62 114 PHE A N 1
ATOM 985 C CA . PHE A 1 114 ? -9.970 2.163 -7.634 1.00 65.62 114 PHE A CA 1
ATOM 986 C C . PHE A 1 114 ? -11.377 1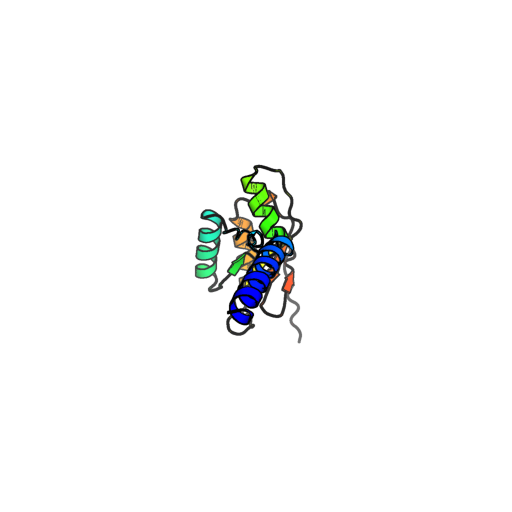.829 -7.138 1.00 65.62 114 PHE A C 1
ATOM 988 O O . PHE A 1 114 ? -11.992 2.582 -6.383 1.00 65.62 114 PHE A O 1
ATOM 995 N N . ASP A 1 115 ? -11.856 0.645 -7.525 1.00 62.31 115 ASP A N 1
ATOM 996 C CA . ASP A 1 115 ? -13.185 0.148 -7.148 1.00 62.31 115 ASP A CA 1
ATOM 997 C C . ASP A 1 115 ? -13.160 -0.633 -5.821 1.00 62.31 115 ASP A C 1
ATOM 999 O O . ASP A 1 115 ? -14.145 -0.657 -5.075 1.00 62.31 115 ASP A O 1
ATOM 1003 N N . SER A 1 116 ? -12.018 -1.239 -5.479 1.00 68.62 116 SER A N 1
ATOM 1004 C CA . SER A 1 116 ? -11.850 -2.040 -4.264 1.00 68.62 116 SER A CA 1
ATOM 1005 C C . SER A 1 116 ? -10.442 -1.942 -3.676 1.00 68.62 116 SER A C 1
ATOM 1007 O O . SER A 1 116 ? -9.474 -1.666 -4.385 1.00 68.62 116 SER A O 1
ATOM 1009 N N . ILE A 1 117 ? -10.335 -2.176 -2.364 1.00 77.25 117 ILE A N 1
ATOM 1010 C CA . ILE A 1 117 ? -9.061 -2.292 -1.648 1.00 77.25 117 ILE A CA 1
ATOM 1011 C C . ILE A 1 117 ? -8.924 -3.740 -1.163 1.00 77.25 117 ILE A C 1
ATOM 10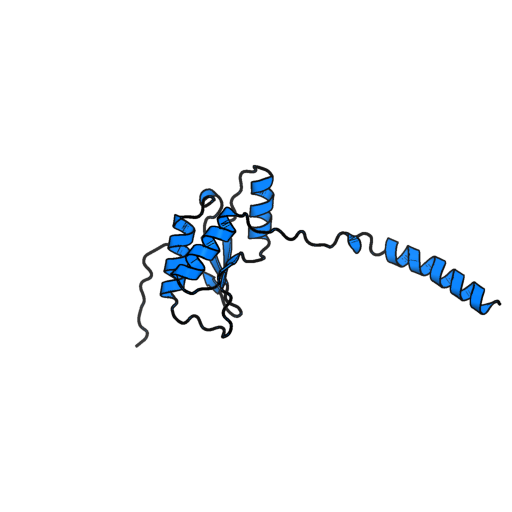13 O O . ILE A 1 117 ? -9.894 -4.331 -0.698 1.00 77.25 117 ILE A O 1
ATOM 1017 N N . THR A 1 118 ? -7.737 -4.329 -1.251 1.00 81.19 118 THR A N 1
ATOM 1018 C CA . THR A 1 118 ? -7.427 -5.620 -0.617 1.00 81.19 118 THR A CA 1
ATOM 1019 C C . THR A 1 118 ? -6.291 -5.432 0.370 1.00 81.19 118 THR A C 1
ATOM 1021 O O . THR A 1 118 ? -5.295 -4.792 0.041 1.00 81.19 118 THR A O 1
ATOM 1024 N N . VAL A 1 119 ? -6.426 -5.992 1.573 1.00 80.31 119 VAL A N 1
ATOM 1025 C CA . VAL A 1 119 ? -5.346 -5.994 2.564 1.00 80.31 119 VAL A CA 1
ATOM 1026 C C . VAL A 1 119 ? -4.653 -7.350 2.531 1.00 80.31 119 VAL A C 1
ATOM 1028 O O . VAL A 1 119 ? -5.230 -8.369 2.914 1.00 80.31 119 VAL A O 1
ATOM 1031 N N . LYS A 1 120 ? -3.409 -7.371 2.061 1.00 77.44 120 LYS A N 1
ATOM 1032 C CA . LYS A 1 120 ? -2.528 -8.537 2.101 1.00 77.44 120 LYS A CA 1
ATOM 1033 C C . LYS A 1 120 ? -1.854 -8.640 3.463 1.00 77.44 120 LYS A C 1
ATOM 1035 O O . LYS A 1 120 ? -1.310 -7.665 3.979 1.00 77.44 120 LYS A O 1
ATOM 1040 N N . LEU A 1 121 ? -1.882 -9.843 4.014 1.00 74.00 121 LEU A N 1
ATOM 1041 C CA . LEU A 1 121 ? -1.079 -10.286 5.145 1.00 74.00 121 LEU A CA 1
ATOM 1042 C C . LEU A 1 121 ? 0.075 -11.133 4.601 1.00 74.00 121 LEU A C 1
ATOM 1044 O O . LEU A 1 121 ? 0.027 -11.599 3.463 1.00 74.00 121 LEU A O 1
ATOM 1048 N N . VAL A 1 122 ? 1.101 -11.368 5.415 1.00 65.38 122 VAL A N 1
ATOM 1049 C CA . VAL A 1 122 ? 2.277 -12.168 5.023 1.00 65.38 122 VAL A CA 1
ATOM 1050 C C . VAL A 1 122 ? 1.883 -13.557 4.489 1.00 65.38 122 VAL A C 1
ATOM 1052 O O . VAL A 1 122 ? 2.491 -14.030 3.535 1.00 65.38 122 VAL A O 1
ATOM 1055 N N . ASN A 1 123 ? 0.837 -14.175 5.053 1.00 57.00 123 ASN A N 1
ATOM 1056 C CA . ASN A 1 123 ? 0.391 -15.532 4.710 1.00 57.00 123 ASN A CA 1
ATOM 1057 C C . ASN A 1 123 ? -1.104 -15.643 4.337 1.00 57.00 123 ASN A C 1
ATOM 1059 O O . ASN A 1 123 ? -1.596 -16.750 4.130 1.00 57.00 123 ASN A O 1
ATOM 1063 N N . ASP A 1 124 ? -1.838 -14.529 4.258 1.00 62.09 124 ASP A N 1
ATOM 1064 C CA . ASP A 1 124 ? -3.284 -14.525 3.982 1.00 62.09 124 ASP A CA 1
ATOM 1065 C C . ASP A 1 124 ? -3.713 -13.214 3.292 1.00 62.09 124 ASP A C 1
ATOM 1067 O O . ASP A 1 124 ? -2.919 -12.288 3.117 1.00 62.09 124 ASP A O 1
ATOM 1071 N N . SER A 1 125 ? -4.966 -13.100 2.869 1.00 61.19 125 SER A N 1
ATOM 1072 C CA . SER A 1 125 ? -5.514 -11.870 2.300 1.00 61.19 125 SER A CA 1
ATOM 1073 C C . SER A 1 125 ? -6.933 -11.622 2.778 1.00 61.19 125 SER A C 1
ATOM 1075 O O . SER A 1 125 ? -7.782 -12.505 2.697 1.00 61.19 125 SER A O 1
ATOM 1077 N N . ILE A 1 126 ? -7.201 -10.394 3.214 1.00 65.00 126 ILE A N 1
ATOM 1078 C CA . ILE A 1 126 ? -8.531 -9.951 3.620 1.00 65.00 126 ILE A CA 1
ATOM 1079 C C . ILE A 1 126 ? -9.088 -9.073 2.491 1.00 65.00 126 ILE A C 1
ATOM 1081 O O . ILE A 1 126 ? -8.640 -7.930 2.332 1.00 65.00 126 ILE A O 1
ATOM 1085 N N . PRO A 1 127 ? -10.042 -9.576 1.682 1.00 59.94 127 PRO A N 1
ATOM 1086 C CA . PRO A 1 127 ? -10.752 -8.726 0.738 1.00 59.94 127 PRO A CA 1
ATOM 1087 C C . PRO A 1 127 ? -11.617 -7.743 1.528 1.00 59.94 127 PRO A C 1
ATOM 1089 O O . PRO A 1 127 ? -12.429 -8.150 2.362 1.00 59.94 127 PRO A O 1
ATOM 1092 N N . TYR A 1 128 ? -11.454 -6.445 1.279 1.00 56.84 128 TYR A N 1
ATOM 1093 C CA . TYR A 1 128 ? -12.324 -5.447 1.886 1.00 56.84 128 TYR A CA 1
ATOM 1094 C C . TYR A 1 128 ? -13.589 -5.303 1.030 1.00 56.84 128 TYR A C 1
ATOM 1096 O O . TYR A 1 128 ? -13.523 -4.968 -0.154 1.00 56.84 128 TYR A O 1
ATOM 1104 N N . VAL A 1 129 ? -14.753 -5.548 1.638 1.00 57.09 129 VAL A N 1
ATOM 1105 C CA . VAL A 1 129 ? -16.064 -5.355 1.008 1.00 57.09 129 VAL A CA 1
ATOM 1106 C C . VAL A 1 129 ? -16.756 -4.174 1.694 1.00 57.09 129 VAL A C 1
ATOM 1108 O O . VAL A 1 129 ? -16.958 -4.228 2.908 1.00 57.09 129 VAL A O 1
ATOM 1111 N N . PRO A 1 130 ? -17.130 -3.108 0.965 1.00 42.19 130 PRO A N 1
ATOM 1112 C CA . PRO A 1 130 ? -17.818 -1.969 1.559 1.00 42.19 130 PRO A CA 1
ATOM 1113 C C . PRO A 1 130 ? -19.213 -2.378 2.057 1.00 42.19 130 PRO A C 1
ATOM 1115 O O . PRO A 1 130 ? -20.053 -2.835 1.283 1.00 42.19 130 PRO A O 1
ATOM 1118 N N . GLY A 1 131 ? -19.465 -2.204 3.355 1.00 42.84 131 GLY A N 1
ATOM 1119 C CA . GLY A 1 131 ? -20.746 -2.503 3.999 1.00 42.84 131 GLY A CA 1
ATOM 1120 C C . GLY A 1 131 ? -20.599 -2.734 5.508 1.00 42.84 131 GLY A C 1
ATOM 1121 O O . GLY A 1 131 ? -19.480 -2.899 5.996 1.00 42.84 131 GLY A O 1
ATOM 1122 N N . PRO A 1 132 ? -21.698 -2.741 6.286 1.00 34.34 132 PRO A N 1
ATOM 1123 C CA . PRO A 1 132 ? -21.633 -3.072 7.705 1.00 34.34 132 PRO A CA 1
ATOM 1124 C C . PRO A 1 132 ? -21.114 -4.506 7.867 1.00 34.34 132 PRO A C 1
ATOM 1126 O O . PRO A 1 132 ? -21.784 -5.469 7.496 1.00 34.34 132 PRO A O 1
ATOM 1129 N N . VAL A 1 133 ? -19.911 -4.652 8.424 1.00 42.41 133 VAL A N 1
ATOM 1130 C CA . VAL A 1 133 ? -19.334 -5.958 8.756 1.00 42.41 133 VAL A CA 1
ATOM 1131 C C . VAL A 1 133 ? -20.159 -6.551 9.902 1.00 42.41 133 VAL A C 1
ATOM 1133 O O . VAL A 1 133 ? -19.999 -6.177 11.064 1.00 42.41 133 VAL A O 1
ATOM 1136 N N . ILE A 1 134 ? -21.099 -7.443 9.579 1.00 33.97 134 ILE A N 1
ATOM 1137 C CA . ILE A 1 134 ? -21.886 -8.178 10.575 1.00 33.97 134 ILE A CA 1
ATOM 1138 C C . ILE A 1 134 ? -21.005 -9.304 11.118 1.00 33.97 134 ILE A C 1
ATOM 1140 O O . ILE A 1 134 ? -20.893 -10.378 10.525 1.00 33.97 134 ILE A O 1
ATOM 1144 N N . TYR A 1 135 ? -20.367 -9.057 12.258 1.00 39.38 135 TYR A N 1
ATOM 1145 C CA . TYR A 1 135 ? -19.609 -10.071 12.984 1.00 39.38 135 TYR A CA 1
ATOM 1146 C C . TYR A 1 135 ? -20.579 -11.110 13.565 1.00 39.38 135 TYR A C 1
ATOM 1148 O O . TYR A 1 135 ? -21.266 -10.846 14.550 1.00 39.38 135 TYR A O 1
ATOM 1156 N N . LYS A 1 136 ? -20.644 -12.310 12.978 1.00 26.23 136 LYS A N 1
ATOM 1157 C CA . LYS A 1 136 ? -21.208 -13.471 13.679 1.00 26.23 136 LYS A CA 1
ATOM 1158 C C . LYS A 1 136 ? -20.124 -14.040 14.588 1.00 26.23 136 LYS A C 1
ATOM 1160 O O . LYS A 1 136 ? -19.134 -14.576 14.093 1.00 26.23 136 LYS A O 1
ATOM 1165 N N . SER A 1 137 ? -20.305 -13.929 15.904 1.00 24.52 137 SER A N 1
ATOM 1166 C CA . SER A 1 137 ? -19.483 -14.683 16.850 1.00 24.52 137 SER A CA 1
ATOM 1167 C C . SER A 1 137 ? -19.678 -16.171 16.570 1.00 24.52 137 SER A C 1
ATOM 1169 O O . SER A 1 137 ? -20.809 -16.660 16.622 1.00 24.52 137 SER A O 1
ATOM 1171 N N . LYS A 1 138 ? -18.599 -16.898 16.277 1.00 30.70 138 LYS A N 1
ATOM 1172 C CA . LYS A 1 138 ? -18.622 -18.351 16.445 1.00 30.70 138 LYS A CA 1
ATOM 1173 C C . LYS A 1 138 ? -18.712 -18.615 17.951 1.00 30.70 138 LYS A C 1
ATOM 1175 O O . LYS A 1 138 ? -17.763 -18.302 18.665 1.00 30.70 138 LYS A O 1
ATOM 1180 N N . MET A 1 139 ? -19.882 -19.072 18.404 1.00 31.08 139 MET A N 1
ATOM 1181 C CA . MET A 1 139 ? -20.008 -19.836 19.650 1.00 31.08 139 MET A CA 1
ATOM 1182 C C . MET A 1 139 ? -19.364 -21.205 19.462 1.00 31.08 139 MET A C 1
ATOM 1184 O O . MET A 1 139 ? -19.444 -21.724 18.322 1.00 31.08 139 MET A O 1
#

Sequence (139 aa):
MKKFLTFIFIILITLPLLFYLNPFAWVRKQPLYDADIETTELLRKLDKKYNLKMTIGDVIGNIWYYRDIDNKKEVKSEHFELFLNTKDDKVDDIKKVYQYVDDFKTEFNHRQYFDSITVKLVNDSIPYVPGPVIYKSKM

Organism: NCBI:txid1117645

Foldseek 3Di:
DVVVVVVVVVCVVVVVVVCVVCVCPPVPPDDDDDDDPQLVVLQVVLCVVLVWRKDWDPDPLVVVVSVVVVVVHDAARAETEIETDDPVLDDPDVVSVLVSVVVCCVRPPPVVRYDFYKYDTPPDIDGDDPDPPPDDDDD